Protein AF-A0A803NAM6-F1 (afdb_monomer_lite)

Sequence (105 aa):
MDSGLVDIPFKGTLFTWTNNREGDDAILERLDRAYRVAGWADLYPNAVILNFPWFISDNNPICLDTNLDDYLPEATIGTTEAIDLVHKREKVPWGAMGSTTRKTA

Secondary structure (DSSP, 8-state):
----EEEPPEEE-S-SEE-S--GGG--EE-----EEETTHHHH-TT-EEEEPP-SSSSB--EEEES---TTS-GGGTTSHHHHHHHHHHTT--GGGS--------

Radius of gyration: 16.51 Å; chains: 1; bounding box: 38×33×49 Å

Foldseek 3Di:
DDPQWAWAAEWADPFFAWPPDDDPPIDGHNPDTDTDHPPVCVVQVPWYKQWEDDDPDRGTDIDIDSDPDCQQPSVCGRYPVVVVSVCVVVVHDPPVPDDDDDDDD

Structure (mmCIF, N/CA/C/O backbone):
data_AF-A0A803NAM6-F1
#
_entry.id   AF-A0A803NAM6-F1
#
loop_
_atom_site.group_PDB
_atom_site.id
_atom_site.type_symbol
_atom_site.label_atom_id
_atom_site.label_alt_id
_atom_site.label_comp_id
_atom_site.label_asym_id
_atom_site.label_entity_id
_atom_site.label_seq_id
_atom_site.pdbx_PDB_ins_code
_atom_site.Cartn_x
_atom_site.Cartn_y
_atom_site.Cartn_z
_atom_site.occupancy
_atom_site.B_iso_or_equiv
_atom_site.auth_seq_id
_atom_site.auth_comp_id
_atom_site.auth_asym_id
_atom_site.auth_atom_id
_atom_site.pdbx_PDB_model_num
ATOM 1 N N . MET A 1 1 ? -13.884 0.048 -24.432 1.00 48.59 1 MET A N 1
ATOM 2 C CA . MET A 1 1 ? -12.502 0.306 -24.879 1.00 48.59 1 MET A CA 1
ATOM 3 C C . MET A 1 1 ? -11.596 -0.240 -23.802 1.00 48.59 1 MET A C 1
ATOM 5 O O . MET A 1 1 ? -11.837 0.071 -22.644 1.00 48.59 1 MET A O 1
ATOM 9 N N . ASP A 1 2 ? -10.656 -1.100 -24.171 1.00 78.81 2 ASP A N 1
ATOM 10 C CA . ASP A 1 2 ? -9.608 -1.552 -23.260 1.00 78.81 2 ASP A CA 1
ATOM 11 C C . ASP A 1 2 ? -8.567 -0.429 -23.159 1.00 78.81 2 ASP A C 1
ATOM 13 O O . ASP A 1 2 ? -8.132 0.096 -24.186 1.00 78.81 2 ASP A O 1
ATOM 17 N N . SER A 1 3 ? -8.254 0.019 -21.945 1.00 85.19 3 SER A N 1
ATOM 18 C CA . SER A 1 3 ? -7.341 1.146 -21.720 1.00 85.19 3 SER A CA 1
ATOM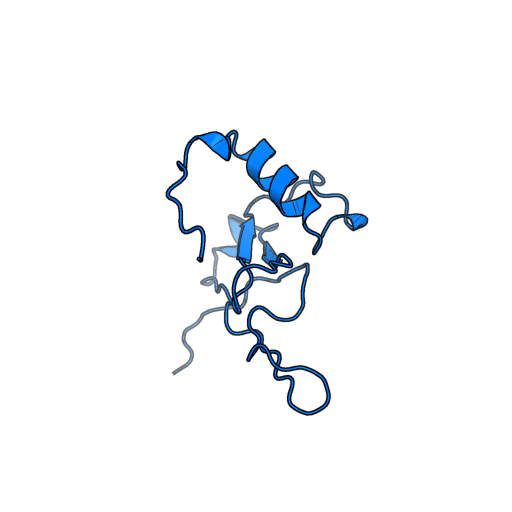 19 C C . SER A 1 3 ? -5.871 0.751 -21.890 1.00 85.19 3 SER A C 1
ATOM 21 O O . SER A 1 3 ? -5.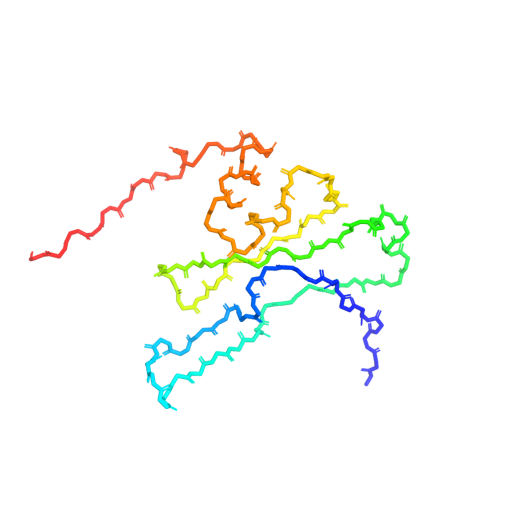008 1.627 -21.883 1.00 85.19 3 SER A O 1
ATOM 23 N N . GLY A 1 4 ? -5.572 -0.548 -22.040 1.00 90.75 4 GLY A N 1
ATOM 24 C CA . GLY A 1 4 ? -4.199 -1.057 -22.121 1.00 90.75 4 GLY A CA 1
ATOM 25 C C . GLY A 1 4 ? -3.419 -0.899 -20.811 1.00 90.75 4 GLY A C 1
ATOM 26 O O . GLY A 1 4 ? -2.189 -0.980 -20.808 1.00 90.75 4 GLY A O 1
ATOM 27 N N . LEU A 1 5 ? -4.129 -0.638 -19.709 1.00 93.75 5 LEU A N 1
ATOM 28 C CA . LEU A 1 5 ? -3.574 -0.461 -18.375 1.00 93.75 5 LEU A CA 1
ATOM 29 C C . LEU A 1 5 ? -3.592 -1.790 -17.618 1.00 93.75 5 LEU A C 1
ATOM 31 O O . LEU A 1 5 ? -4.608 -2.479 -17.567 1.00 93.75 5 LEU A O 1
ATOM 35 N N . VAL A 1 6 ? -2.467 -2.127 -16.997 1.00 93.94 6 VAL A N 1
ATOM 36 C CA . VAL A 1 6 ? -2.280 -3.351 -16.209 1.00 93.94 6 VAL A CA 1
ATOM 37 C C . VAL A 1 6 ? -2.106 -2.973 -14.741 1.00 93.94 6 VAL A C 1
ATOM 39 O O . VAL A 1 6 ? -1.348 -2.053 -14.441 1.00 93.94 6 VAL A O 1
ATOM 42 N N . ASP A 1 7 ? -2.795 -3.661 -13.826 1.00 94.31 7 ASP A N 1
ATOM 43 C CA . ASP A 1 7 ? -2.680 -3.420 -12.375 1.00 94.31 7 ASP A CA 1
ATOM 44 C C . ASP A 1 7 ? -1.233 -3.663 -11.915 1.00 94.31 7 ASP A C 1
ATOM 46 O O . ASP A 1 7 ? -0.580 -4.628 -12.337 1.00 94.31 7 ASP A O 1
ATOM 50 N N . ILE A 1 8 ? -0.718 -2.778 -11.063 1.00 95.38 8 ILE A N 1
ATOM 51 C CA . ILE A 1 8 ? 0.548 -3.011 -10.363 1.00 95.38 8 ILE A CA 1
ATOM 52 C C . ILE A 1 8 ? 0.230 -3.878 -9.136 1.00 95.38 8 ILE A C 1
ATOM 54 O O . ILE A 1 8 ? -0.707 -3.555 -8.400 1.00 95.38 8 ILE A O 1
ATOM 58 N N . PRO A 1 9 ? 0.968 -4.978 -8.889 1.00 93.81 9 PRO A N 1
ATOM 59 C CA . PRO A 1 9 ? 0.721 -5.813 -7.719 1.00 93.81 9 PRO A CA 1
ATOM 60 C C . PRO A 1 9 ? 0.881 -4.998 -6.434 1.00 93.81 9 PRO A C 1
ATOM 62 O O . PRO A 1 9 ? 1.739 -4.120 -6.352 1.00 93.81 9 PRO A O 1
ATOM 65 N N . PHE A 1 10 ? 0.075 -5.306 -5.419 1.00 93.38 10 PHE A N 1
ATOM 66 C CA . PHE A 1 10 ? 0.142 -4.640 -4.123 1.00 93.38 10 PHE A CA 1
ATOM 67 C C . PHE A 1 10 ? 0.481 -5.617 -2.993 1.00 93.38 10 PHE A C 1
ATOM 69 O O . PHE A 1 10 ? 0.283 -6.827 -3.119 1.00 93.38 10 PHE A O 1
ATOM 76 N N . LYS A 1 11 ? 0.973 -5.077 -1.879 1.00 90.69 11 LYS A N 1
ATOM 77 C CA . LYS A 1 11 ? 1.197 -5.771 -0.611 1.00 90.69 11 LYS A CA 1
ATOM 78 C C . LYS A 1 11 ? 0.692 -4.913 0.556 1.00 90.69 11 LYS A C 1
ATOM 80 O O . LYS A 1 11 ? 0.582 -3.697 0.428 1.00 90.69 11 LYS A O 1
ATOM 85 N N . GLY A 1 12 ? 0.429 -5.538 1.702 1.00 89.44 12 GLY A N 1
ATOM 86 C CA . GLY A 1 12 ? -0.063 -4.863 2.906 1.00 89.44 12 GLY A CA 1
ATOM 87 C C . GLY A 1 12 ? -1.571 -5.007 3.082 1.00 89.44 12 GLY A C 1
ATOM 88 O O . GLY A 1 12 ? -2.124 -6.074 2.809 1.00 89.44 12 GLY A O 1
ATOM 89 N N . THR A 1 13 ? -2.237 -3.961 3.572 1.00 89.56 13 THR A N 1
ATOM 90 C CA . THR A 1 13 ? -3.676 -4.023 3.867 1.00 89.56 13 THR A CA 1
ATOM 91 C C . THR A 1 13 ? -4.507 -4.236 2.597 1.00 89.56 13 THR A C 1
ATOM 93 O O . THR A 1 13 ? -4.224 -3.690 1.530 1.00 89.56 13 THR A O 1
ATOM 96 N N . LEU A 1 14 ? -5.558 -5.058 2.694 1.00 91.75 14 LEU A N 1
ATOM 97 C CA . LEU A 1 14 ? -6.412 -5.387 1.544 1.00 91.75 14 LEU A CA 1
ATOM 98 C C . LEU A 1 14 ? -7.332 -4.235 1.127 1.00 91.75 14 LEU A C 1
ATOM 100 O O . LEU A 1 14 ? -7.738 -4.170 -0.032 1.00 91.75 14 LEU A O 1
ATOM 104 N N . PHE A 1 15 ? -7.656 -3.347 2.064 1.00 92.31 15 PHE A N 1
ATOM 105 C CA . PHE A 1 15 ? -8.619 -2.269 1.889 1.00 92.31 15 PHE A CA 1
ATOM 106 C C . PHE A 1 15 ? -7.922 -0.925 2.035 1.00 92.31 15 PHE A C 1
ATOM 108 O O . PHE A 1 15 ? -7.091 -0.744 2.930 1.00 92.31 15 PHE A O 1
ATOM 115 N N . THR A 1 16 ? -8.274 0.009 1.158 1.00 93.38 16 THR A N 1
ATOM 116 C CA . THR A 1 16 ? -7.751 1.375 1.191 1.00 93.38 16 THR A CA 1
ATOM 117 C C . THR A 1 16 ? -8.776 2.383 1.685 1.00 93.38 16 THR A C 1
ATOM 119 O O . THR A 1 16 ? -8.412 3.513 1.968 1.00 93.38 16 THR A O 1
ATOM 122 N N . TRP A 1 17 ? -10.033 1.969 1.842 1.00 94.69 17 TRP A N 1
ATOM 123 C CA . TRP A 1 17 ? -11.109 2.820 2.318 1.00 94.69 17 TRP A CA 1
ATOM 124 C C . TRP A 1 17 ? -12.058 2.071 3.258 1.00 94.69 17 TRP A C 1
ATOM 126 O O . TRP A 1 17 ? -12.289 0.867 3.095 1.00 94.69 17 TRP A O 1
ATOM 136 N N . THR A 1 18 ? -12.631 2.793 4.220 1.00 92.56 18 THR A N 1
ATOM 137 C CA . THR A 1 18 ? -13.728 2.332 5.077 1.00 92.56 18 THR A CA 1
ATOM 138 C C . THR A 1 18 ? -14.828 3.382 5.179 1.00 92.56 18 THR A C 1
ATOM 140 O O . THR A 1 18 ? -14.553 4.575 5.233 1.00 92.56 18 THR A O 1
ATOM 143 N N . ASN A 1 19 ? -16.084 2.959 5.318 1.00 94.88 19 ASN A N 1
ATOM 144 C CA . ASN A 1 19 ? -17.176 3.876 5.670 1.00 94.88 19 ASN A CA 1
ATOM 145 C C . ASN A 1 19 ? -17.152 4.333 7.146 1.00 94.88 19 ASN A C 1
ATOM 147 O O . ASN A 1 19 ? -18.072 5.030 7.584 1.00 94.88 19 ASN A O 1
ATOM 151 N N . ASN A 1 20 ? -16.130 3.922 7.906 1.00 91.06 20 ASN A N 1
ATOM 152 C CA . ASN A 1 20 ? -15.915 4.224 9.320 1.00 91.06 20 ASN A CA 1
ATOM 153 C C . ASN A 1 20 ? -17.058 3.751 10.241 1.00 91.06 20 ASN A C 1
ATOM 155 O O . ASN A 1 20 ? -17.366 4.389 11.250 1.00 91.06 20 ASN A O 1
ATOM 159 N N . ARG A 1 21 ? -17.712 2.644 9.871 1.00 92.75 21 ARG A N 1
ATOM 160 C CA . ARG A 1 21 ? -18.693 1.935 10.703 1.00 92.75 21 ARG A CA 1
ATOM 161 C C . ARG A 1 21 ? -18.126 0.604 11.176 1.00 92.75 21 ARG A C 1
ATOM 163 O O . ARG A 1 21 ? -17.168 0.086 10.610 1.00 92.75 21 ARG A O 1
ATOM 170 N N . GLU A 1 22 ? -18.739 0.058 12.216 1.00 92.25 22 GLU A N 1
ATOM 171 C CA . GLU A 1 22 ? -18.334 -1.198 12.844 1.00 92.25 22 GLU A CA 1
ATOM 172 C C . GLU A 1 22 ? -19.388 -2.292 12.631 1.00 92.25 22 GLU A C 1
ATOM 174 O O . GLU A 1 22 ? -20.539 -2.013 12.290 1.00 92.25 22 GLU A O 1
ATOM 179 N N . GLY A 1 23 ? -18.995 -3.546 12.866 1.00 94.56 23 GLY A N 1
ATOM 180 C CA . GLY A 1 23 ? -19.893 -4.698 12.788 1.00 94.56 23 GLY A CA 1
ATOM 181 C C . GLY A 1 23 ? -20.454 -4.922 11.383 1.00 94.56 23 GLY A C 1
ATOM 182 O O . GLY A 1 23 ? -19.750 -4.749 10.391 1.00 94.56 23 GLY A O 1
ATOM 183 N N . ASP A 1 24 ? -21.729 -5.299 11.310 1.00 96.81 24 ASP A N 1
ATOM 184 C CA . ASP A 1 24 ? -22.409 -5.632 10.049 1.00 96.81 24 ASP A CA 1
ATOM 185 C C . ASP A 1 24 ? -22.608 -4.415 9.125 1.00 96.81 24 ASP A C 1
ATOM 187 O O . ASP A 1 24 ? -22.836 -4.577 7.928 1.00 96.81 24 ASP A O 1
ATOM 191 N N . ASP A 1 25 ? -22.487 -3.196 9.661 1.00 96.38 25 ASP A N 1
ATOM 192 C CA . ASP A 1 25 ? -22.571 -1.951 8.892 1.00 96.38 25 ASP A CA 1
ATOM 193 C C . ASP A 1 25 ? -21.218 -1.520 8.294 1.00 96.38 25 ASP A C 1
ATOM 195 O O . ASP A 1 25 ? -21.160 -0.531 7.549 1.00 96.38 25 ASP A O 1
ATOM 199 N N . ALA A 1 26 ? -20.125 -2.218 8.629 1.00 95.38 26 ALA A N 1
ATOM 200 C CA . ALA A 1 26 ? -18.784 -1.905 8.148 1.00 95.38 26 ALA A CA 1
ATOM 201 C C . ALA A 1 26 ? -18.641 -2.235 6.657 1.00 95.38 26 ALA A C 1
ATOM 203 O O . ALA A 1 26 ? -18.836 -3.372 6.224 1.00 95.38 26 ALA A O 1
ATOM 204 N N . ILE A 1 27 ? -18.238 -1.239 5.869 1.00 95.25 27 ILE A N 1
ATOM 205 C CA . ILE A 1 27 ? -17.896 -1.414 4.454 1.00 95.25 27 ILE A CA 1
ATOM 206 C C . ILE A 1 27 ? -16.413 -1.115 4.299 1.00 95.25 27 ILE A C 1
ATOM 208 O O . ILE A 1 27 ? -15.967 -0.030 4.666 1.00 95.25 27 ILE A O 1
ATOM 212 N N . LEU A 1 28 ? -15.673 -2.073 3.740 1.00 93.88 28 LEU A N 1
ATOM 213 C CA . LEU A 1 28 ? -14.247 -1.965 3.453 1.00 93.88 28 LEU A CA 1
ATOM 214 C C . LEU A 1 28 ? -14.018 -2.169 1.955 1.00 93.88 28 LEU A C 1
ATOM 216 O O . LEU A 1 28 ? -14.417 -3.193 1.396 1.00 93.88 28 LEU A O 1
ATOM 220 N N . GLU A 1 29 ? -13.356 -1.217 1.304 1.00 94.94 29 GLU A N 1
ATOM 221 C CA . GLU A 1 29 ? -13.127 -1.248 -0.143 1.00 94.94 29 GLU A CA 1
ATOM 222 C C . GLU A 1 29 ? -11.667 -0.948 -0.497 1.00 94.94 29 GLU A C 1
ATOM 224 O O . GLU A 1 29 ? -10.933 -0.297 0.245 1.00 94.94 29 GLU A O 1
ATOM 229 N N . ARG A 1 30 ? -11.226 -1.440 -1.659 1.00 94.50 30 ARG A N 1
ATOM 230 C CA . ARG A 1 30 ? -9.932 -1.090 -2.265 1.00 94.50 30 ARG A CA 1
ATOM 231 C C . ARG A 1 30 ? -10.170 -0.143 -3.433 1.00 94.50 30 ARG A C 1
ATOM 233 O O . ARG A 1 30 ? -10.295 -0.603 -4.579 1.00 94.50 30 ARG A O 1
ATOM 240 N N . LEU A 1 31 ? -10.263 1.142 -3.108 1.00 94.75 31 LEU A N 1
ATOM 241 C CA . LEU A 1 31 ? -10.555 2.222 -4.051 1.00 94.75 31 LEU A CA 1
ATO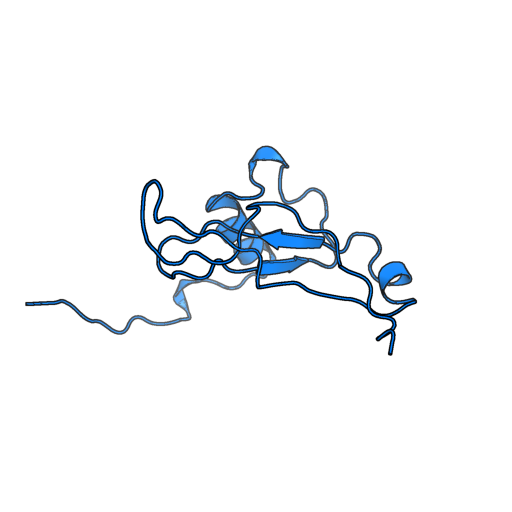M 242 C C . LEU A 1 31 ? -9.289 2.768 -4.714 1.00 94.75 31 LEU A C 1
ATOM 244 O O . LEU A 1 31 ? -9.310 3.101 -5.898 1.00 94.75 31 LEU A O 1
ATOM 248 N N . ASP A 1 32 ? -8.171 2.759 -3.997 1.00 94.31 32 ASP A N 1
ATOM 249 C CA . ASP A 1 32 ? -6.899 3.290 -4.471 1.00 94.31 32 ASP A CA 1
ATOM 250 C C . ASP A 1 32 ? -6.081 2.172 -5.114 1.00 94.31 32 ASP A C 1
ATOM 252 O O . ASP A 1 32 ? -5.795 1.131 -4.511 1.00 94.31 32 ASP A O 1
ATOM 256 N N . ARG A 1 33 ? -5.743 2.365 -6.390 1.00 94.56 33 ARG A N 1
ATOM 257 C CA . ARG A 1 33 ? -4.982 1.414 -7.206 1.00 94.56 33 ARG A CA 1
ATOM 258 C C . ARG A 1 33 ? -4.070 2.173 -8.150 1.00 94.56 33 ARG A C 1
ATOM 260 O O . ARG A 1 33 ? -4.410 3.266 -8.599 1.00 94.56 33 ARG A O 1
ATOM 267 N N . ALA A 1 34 ? -2.947 1.562 -8.497 1.00 95.06 34 ALA A N 1
ATOM 268 C CA . ALA A 1 34 ? -2.046 2.088 -9.506 1.00 95.06 34 ALA A CA 1
ATOM 269 C C . ALA A 1 34 ? -1.955 1.117 -10.676 1.00 95.06 34 ALA A C 1
ATOM 271 O O . ALA A 1 34 ? -1.884 -0.098 -10.496 1.00 95.06 34 ALA A O 1
ATOM 272 N N . TYR A 1 35 ? -1.906 1.680 -11.876 1.00 95.50 35 TYR A N 1
ATOM 273 C CA . TYR A 1 35 ? -1.806 0.921 -13.108 1.00 95.50 35 TYR A CA 1
ATOM 274 C C . TYR A 1 35 ? -0.582 1.359 -13.896 1.00 95.50 35 TYR A C 1
ATOM 276 O O . TYR A 1 35 ? -0.119 2.496 -13.788 1.00 95.50 35 TYR A O 1
ATOM 284 N N . ARG A 1 36 ? -0.087 0.452 -14.728 1.00 94.50 36 ARG A N 1
ATOM 285 C CA . ARG A 1 36 ? 1.044 0.674 -15.622 1.00 94.50 36 ARG A CA 1
ATOM 286 C C . ARG A 1 36 ? 0.669 0.372 -17.065 1.00 94.50 36 ARG A C 1
ATOM 288 O O . ARG A 1 36 ? -0.190 -0.462 -17.335 1.00 94.50 36 ARG A O 1
ATOM 295 N N . VAL A 1 37 ? 1.352 1.036 -17.987 1.00 95.19 37 VAL A N 1
ATOM 296 C CA . VAL 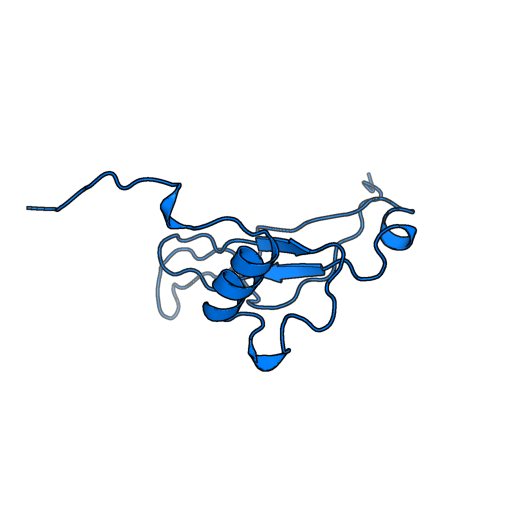A 1 37 ? 1.290 0.726 -19.420 1.00 95.19 37 VAL A CA 1
ATOM 297 C C . VAL A 1 37 ? 2.223 -0.439 -19.762 1.00 95.19 37 VAL A C 1
ATOM 299 O O . VAL A 1 37 ? 3.149 -0.757 -19.006 1.00 95.19 37 VAL A O 1
ATOM 302 N N . ALA A 1 38 ? 2.006 -1.060 -20.921 1.00 90.31 38 ALA A N 1
ATOM 303 C CA . ALA A 1 38 ? 2.922 -2.061 -21.464 1.00 90.31 38 ALA A CA 1
ATOM 304 C C . ALA A 1 38 ? 4.360 -1.508 -21.573 1.00 90.31 38 ALA A C 1
ATOM 306 O O . ALA A 1 38 ? 4.562 -0.336 -21.886 1.00 90.31 38 ALA A O 1
ATOM 307 N N . GLY A 1 39 ? 5.360 -2.345 -21.283 1.00 91.94 39 GLY A N 1
ATOM 308 C CA . GLY A 1 39 ? 6.783 -1.975 -21.289 1.00 91.94 39 GLY A CA 1
ATOM 309 C C . GLY A 1 39 ? 7.280 -1.261 -20.026 1.00 91.94 39 GLY A C 1
ATOM 310 O O . GLY A 1 39 ? 8.469 -1.292 -19.729 1.00 91.94 39 GLY A O 1
ATOM 311 N N . TRP A 1 40 ? 6.393 -0.678 -19.208 1.00 95.38 40 TRP A N 1
ATOM 312 C CA . TRP A 1 40 ? 6.807 -0.058 -17.940 1.00 95.38 40 TRP A CA 1
ATOM 313 C C . TRP A 1 40 ? 7.361 -1.095 -16.948 1.00 95.38 40 TRP A C 1
ATOM 315 O O . TRP A 1 40 ? 8.293 -0.814 -16.200 1.00 95.38 40 TRP A O 1
ATOM 325 N N . ALA A 1 41 ? 6.822 -2.319 -16.980 1.00 91.06 41 ALA A N 1
ATOM 326 C CA . ALA A 1 41 ? 7.297 -3.440 -16.168 1.00 91.06 41 ALA A CA 1
ATOM 327 C C . ALA A 1 41 ? 8.753 -3.830 -16.467 1.00 91.06 41 ALA A C 1
ATOM 329 O O . ALA A 1 41 ? 9.434 -4.317 -15.572 1.00 91.06 41 ALA A O 1
ATOM 330 N N . ASP A 1 42 ? 9.230 -3.585 -17.689 1.00 93.62 42 ASP A N 1
ATOM 331 C CA . ASP A 1 42 ? 10.604 -3.902 -18.084 1.00 93.62 42 ASP A CA 1
ATOM 332 C C . ASP A 1 42 ? 11.604 -2.917 -17.457 1.00 93.62 42 ASP A C 1
ATOM 334 O O . ASP A 1 42 ? 12.757 -3.267 -17.214 1.00 93.62 42 ASP A O 1
ATOM 338 N N . LEU A 1 43 ? 11.154 -1.691 -17.159 1.00 94.19 43 LEU A N 1
ATOM 339 C CA . LEU A 1 43 ? 11.944 -0.668 -16.470 1.00 94.19 43 LEU A CA 1
ATOM 340 C C . LEU A 1 43 ? 11.920 -0.847 -14.946 1.00 94.19 43 LEU A C 1
ATOM 342 O O . LEU A 1 43 ? 12.912 -0.557 -14.282 1.00 94.19 43 LEU A O 1
ATOM 346 N N . TYR A 1 44 ? 10.799 -1.326 -14.400 1.00 93.25 44 TYR A N 1
ATOM 347 C CA . TYR A 1 44 ? 10.586 -1.484 -12.958 1.00 93.25 44 TYR A CA 1
ATOM 348 C C . TYR A 1 44 ? 10.017 -2.874 -12.634 1.00 93.25 44 TYR A C 1
ATOM 350 O O . TYR A 1 44 ? 8.843 -3.008 -12.265 1.00 93.25 44 TYR A O 1
ATOM 358 N N . PRO A 1 45 ? 10.833 -3.933 -12.778 1.00 91.06 45 PRO A N 1
ATOM 359 C CA . PRO A 1 45 ? 10.367 -5.312 -12.629 1.00 91.06 45 PRO A CA 1
ATOM 360 C C . PRO A 1 45 ? 9.910 -5.640 -11.202 1.00 91.06 45 PRO A C 1
ATOM 362 O O . PRO A 1 45 ? 9.022 -6.470 -11.023 1.00 91.06 45 PRO A O 1
ATOM 365 N N . ASN A 1 46 ? 10.458 -4.942 -10.203 1.00 89.75 46 ASN A N 1
ATOM 366 C CA . ASN A 1 46 ? 10.166 -5.142 -8.780 1.00 89.75 46 ASN A CA 1
ATOM 367 C C . ASN A 1 46 ? 9.134 -4.148 -8.230 1.00 89.75 46 ASN A C 1
ATOM 369 O O . ASN A 1 46 ? 8.979 -4.026 -7.015 1.00 89.75 46 ASN A O 1
ATOM 373 N N . ALA A 1 47 ? 8.455 -3.405 -9.106 1.00 92.06 47 ALA A N 1
ATOM 374 C CA . ALA A 1 47 ? 7.503 -2.402 -8.673 1.00 92.06 47 ALA A CA 1
ATOM 375 C C . ALA A 1 47 ? 6.300 -3.010 -7.949 1.00 92.06 47 ALA A C 1
ATOM 377 O O . ALA A 1 47 ? 5.692 -3.977 -8.420 1.00 92.06 47 ALA A O 1
ATOM 378 N N . VAL A 1 48 ? 5.919 -2.379 -6.845 1.00 92.69 48 VAL A N 1
ATOM 379 C CA . VAL A 1 48 ? 4.824 -2.817 -5.987 1.00 92.69 48 VAL A CA 1
ATOM 380 C C . VAL A 1 48 ? 4.111 -1.617 -5.380 1.00 92.69 48 VAL A C 1
ATOM 382 O O . VAL A 1 48 ? 4.711 -0.570 -5.132 1.00 92.69 48 VAL A O 1
ATOM 385 N N . ILE A 1 49 ? 2.824 -1.784 -5.108 1.00 93.69 49 ILE A N 1
ATOM 386 C CA . ILE A 1 49 ? 2.060 -0.864 -4.273 1.00 93.69 49 ILE A CA 1
ATOM 387 C C . ILE A 1 49 ? 2.073 -1.352 -2.825 1.00 93.69 49 ILE A C 1
ATOM 389 O O . ILE A 1 49 ? 1.705 -2.488 -2.542 1.00 93.69 49 ILE A O 1
ATOM 393 N N . LEU A 1 50 ? 2.494 -0.505 -1.894 1.00 90.81 50 LEU A N 1
ATOM 394 C CA . LEU A 1 50 ? 2.434 -0.766 -0.460 1.00 90.81 50 LEU A CA 1
ATOM 395 C C . LEU A 1 50 ? 1.196 -0.082 0.120 1.00 90.81 50 LEU A C 1
ATOM 397 O O . LEU A 1 50 ? 1.116 1.145 0.103 1.00 90.81 50 LEU A O 1
ATOM 401 N N . ASN A 1 51 ? 0.256 -0.870 0.638 1.00 91.69 51 ASN A N 1
ATOM 402 C CA . ASN A 1 51 ? -0.929 -0.388 1.343 1.00 91.69 51 ASN A CA 1
ATOM 403 C C . ASN A 1 51 ? -0.663 -0.404 2.851 1.00 91.69 51 ASN A C 1
ATOM 405 O O . ASN A 1 51 ? -0.409 -1.471 3.427 1.00 91.69 51 ASN A O 1
ATOM 409 N N . PHE A 1 52 ? -0.743 0.756 3.499 1.00 88.00 52 PHE A N 1
ATOM 410 C CA . PHE A 1 52 ? -0.478 0.863 4.934 1.00 88.00 52 PHE A CA 1
ATOM 411 C C . PHE A 1 52 ? -1.769 0.995 5.747 1.00 88.00 52 PHE A C 1
ATOM 413 O O . PHE A 1 52 ? -2.724 1.612 5.283 1.00 88.00 52 PHE A O 1
ATOM 420 N N . PRO A 1 53 ? -1.818 0.468 6.980 1.00 80.88 53 PRO A N 1
ATOM 421 C CA . PRO A 1 53 ? -2.914 0.746 7.897 1.00 80.88 53 PRO A CA 1
ATOM 422 C C . PRO A 1 53 ? -2.767 2.177 8.423 1.00 80.88 53 PRO A C 1
ATOM 424 O O . PRO A 1 53 ? -1.753 2.508 9.042 1.00 80.88 53 PRO A O 1
ATOM 427 N N . TRP A 1 54 ? -3.758 3.038 8.199 1.00 72.88 54 TRP A N 1
ATOM 428 C CA . TRP A 1 54 ? -3.768 4.371 8.796 1.00 72.88 54 TRP A CA 1
ATOM 429 C C . TRP A 1 54 ? -5.096 4.650 9.485 1.00 72.88 54 TRP A C 1
ATOM 431 O O . TRP A 1 54 ? -6.163 4.420 8.937 1.00 72.88 54 TRP A O 1
ATOM 441 N N . PHE A 1 55 ? -5.020 5.153 10.715 1.00 66.81 55 PHE A N 1
ATOM 442 C CA . PHE A 1 55 ? -6.172 5.233 11.621 1.00 66.81 55 PHE A CA 1
ATOM 443 C C . PHE A 1 55 ? -6.746 6.650 11.769 1.00 66.81 55 PHE A C 1
ATOM 445 O O . PHE A 1 55 ? -7.668 6.858 12.550 1.00 66.81 55 PHE A O 1
ATOM 452 N N . ILE A 1 56 ? -6.182 7.644 11.071 1.00 75.31 56 ILE A N 1
ATOM 453 C CA . ILE A 1 56 ? -6.586 9.058 11.214 1.00 75.31 56 ILE A CA 1
ATOM 454 C C . ILE A 1 56 ? -7.558 9.492 10.100 1.00 75.31 56 ILE A C 1
ATOM 456 O O . ILE A 1 56 ? -8.259 10.488 10.252 1.00 75.31 56 ILE A O 1
ATOM 460 N N . SER A 1 57 ? -7.626 8.749 8.992 1.00 82.38 57 SER A N 1
ATOM 461 C CA . SER A 1 57 ? -8.571 8.970 7.891 1.00 82.38 57 SER A CA 1
ATOM 462 C C . SER A 1 57 ? -9.284 7.662 7.578 1.00 82.38 57 SER A C 1
ATOM 464 O O . SER A 1 57 ? -8.757 6.580 7.809 1.00 82.38 57 SER A O 1
ATOM 466 N N . ASP A 1 58 ? -10.483 7.791 7.029 1.00 84.06 58 ASP A N 1
ATOM 467 C CA . ASP A 1 58 ? -11.216 6.736 6.339 1.00 84.06 58 ASP A CA 1
ATOM 468 C C . ASP A 1 58 ? -10.485 6.188 5.099 1.00 84.06 58 ASP A C 1
ATOM 470 O O . ASP A 1 58 ? -10.856 5.127 4.606 1.00 84.06 58 ASP A O 1
ATOM 474 N N . ASN A 1 59 ? -9.445 6.883 4.622 1.00 87.25 59 ASN A N 1
ATOM 475 C CA . ASN A 1 59 ? -8.548 6.454 3.558 1.00 87.25 59 ASN A CA 1
ATOM 476 C C . ASN A 1 59 ? -7.183 6.029 4.122 1.00 87.25 59 ASN A C 1
ATOM 478 O O . ASN A 1 59 ? -6.550 6.744 4.906 1.00 87.25 59 ASN A O 1
ATOM 482 N N . ASN A 1 60 ? -6.699 4.889 3.646 1.00 88.12 60 ASN A N 1
ATOM 483 C CA . ASN A 1 60 ? -5.363 4.382 3.908 1.00 88.12 60 ASN A CA 1
ATOM 484 C C . ASN A 1 60 ? -4.397 4.861 2.816 1.00 88.12 60 ASN A C 1
ATOM 486 O O . ASN A 1 60 ? -4.718 4.785 1.628 1.00 88.12 60 ASN A O 1
ATOM 490 N N . PRO A 1 61 ? -3.181 5.293 3.179 1.00 89.19 61 PRO A N 1
ATOM 491 C CA . PRO A 1 61 ? -2.182 5.681 2.206 1.00 89.19 61 PRO A CA 1
ATOM 492 C C . PRO A 1 61 ? -1.668 4.460 1.436 1.00 89.19 61 PRO A C 1
ATOM 494 O O . PRO A 1 61 ? -1.439 3.384 2.001 1.00 89.19 61 PRO A O 1
ATOM 497 N N . ILE A 1 62 ? -1.426 4.673 0.143 1.00 91.12 62 ILE A N 1
ATOM 498 C CA . ILE A 1 62 ? -0.722 3.738 -0.731 1.00 91.12 62 ILE A CA 1
ATOM 499 C C . ILE A 1 62 ? 0.577 4.370 -1.236 1.00 91.12 62 ILE A C 1
ATOM 501 O O . ILE A 1 62 ? 0.639 5.577 -1.471 1.00 91.12 62 ILE A O 1
ATOM 505 N N . CYS A 1 63 ? 1.623 3.568 -1.417 1.00 90.44 63 CYS A N 1
ATOM 506 C CA . CYS A 1 63 ? 2.911 4.024 -1.941 1.00 90.44 63 CYS A CA 1
ATOM 507 C C . CYS A 1 63 ? 3.357 3.142 -3.105 1.00 90.44 63 CYS A C 1
ATOM 509 O O . CYS A 1 63 ? 3.338 1.921 -2.990 1.00 90.44 63 CYS A O 1
ATOM 511 N N . LEU A 1 64 ? 3.772 3.756 -4.213 1.00 92.19 64 LEU A N 1
ATOM 512 C CA . LEU A 1 64 ? 4.462 3.054 -5.289 1.00 92.19 64 LEU A CA 1
ATOM 513 C C . LEU A 1 64 ? 5.951 2.978 -4.969 1.00 92.19 64 LEU A C 1
ATOM 515 O O . LEU A 1 64 ? 6.650 3.988 -5.039 1.00 92.19 64 LEU A O 1
ATOM 519 N N . ASP A 1 65 ? 6.430 1.771 -4.693 1.00 89.56 65 ASP A N 1
ATOM 520 C CA . ASP A 1 65 ? 7.856 1.479 -4.621 1.00 89.56 65 ASP A CA 1
ATOM 521 C C . ASP A 1 65 ? 8.275 0.809 -5.929 1.00 89.56 65 ASP A C 1
ATOM 523 O O . ASP A 1 65 ? 7.771 -0.253 -6.287 1.00 89.56 65 ASP A O 1
ATOM 527 N N . THR A 1 66 ? 9.166 1.454 -6.680 1.00 91.25 66 THR A N 1
ATOM 528 C CA . THR A 1 66 ? 9.663 0.938 -7.968 1.00 91.25 66 THR A CA 1
ATOM 529 C C . THR A 1 66 ? 10.886 0.041 -7.820 1.00 91.25 66 THR A C 1
ATOM 531 O O . THR A 1 66 ? 11.304 -0.599 -8.786 1.00 91.25 66 THR A O 1
ATOM 534 N N . ASN A 1 67 ? 11.448 -0.013 -6.615 1.00 84.75 67 ASN A N 1
ATOM 535 C CA . ASN A 1 67 ? 12.633 -0.772 -6.293 1.00 84.75 67 ASN A CA 1
ATOM 536 C C . ASN A 1 67 ? 12.498 -1.304 -4.864 1.00 84.75 67 ASN A C 1
ATOM 538 O O . ASN A 1 67 ? 13.229 -0.866 -3.968 1.00 84.75 67 ASN A O 1
ATOM 542 N N . LEU A 1 68 ? 11.521 -2.193 -4.646 1.00 73.19 68 LEU A N 1
ATOM 543 C CA . LEU A 1 68 ? 11.399 -2.925 -3.390 1.00 73.19 68 LEU A CA 1
ATOM 544 C C . LEU A 1 68 ? 12.580 -3.900 -3.295 1.00 73.19 68 LEU A C 1
ATOM 546 O O . LEU A 1 68 ? 12.463 -5.080 -3.616 1.00 73.19 68 LEU A O 1
ATOM 550 N N . ASP A 1 69 ? 13.729 -3.377 -2.886 1.00 67.12 69 ASP A N 1
ATOM 551 C CA . ASP A 1 69 ? 14.816 -4.181 -2.346 1.00 67.12 69 ASP A CA 1
ATOM 552 C C . ASP A 1 69 ? 14.331 -4.799 -1.016 1.00 67.12 69 ASP A C 1
ATOM 554 O O . ASP A 1 69 ? 13.356 -4.312 -0.435 1.00 67.12 69 ASP A O 1
ATOM 558 N N . ASP A 1 70 ? 15.004 -5.833 -0.492 1.00 61.94 70 ASP A N 1
ATOM 559 C CA . ASP A 1 70 ? 14.679 -6.557 0.765 1.00 61.94 70 ASP A CA 1
ATOM 560 C C . ASP A 1 70 ? 14.692 -5.682 2.056 1.00 61.94 70 ASP A C 1
ATOM 562 O O . ASP A 1 70 ? 14.856 -6.162 3.176 1.00 61.94 70 ASP A O 1
ATOM 566 N N . TYR A 1 71 ? 14.543 -4.365 1.915 1.00 64.06 71 TYR A N 1
ATOM 567 C CA . TYR A 1 71 ? 14.557 -3.331 2.939 1.00 64.06 71 TYR A CA 1
ATOM 568 C C . TYR A 1 71 ? 13.320 -3.337 3.846 1.00 64.06 71 TYR A C 1
ATOM 570 O O . TYR A 1 71 ? 13.401 -2.890 4.990 1.00 64.06 71 TYR A O 1
ATOM 578 N N . LEU A 1 72 ? 12.182 -3.841 3.358 1.00 68.50 72 LEU A N 1
ATOM 579 C CA . LEU A 1 72 ? 11.007 -4.104 4.186 1.00 68.50 72 LEU A CA 1
ATOM 580 C C . LEU A 1 72 ? 10.927 -5.608 4.449 1.00 68.50 72 LEU A C 1
ATOM 582 O O . LEU A 1 72 ? 10.526 -6.353 3.551 1.00 68.50 72 LEU A O 1
ATOM 586 N N . PRO A 1 73 ? 11.271 -6.074 5.665 1.00 74.38 73 PRO A N 1
ATOM 587 C CA . PRO A 1 73 ? 10.999 -7.447 6.052 1.00 74.38 73 PRO A CA 1
ATOM 588 C C . PRO A 1 73 ? 9.522 -7.739 5.814 1.00 74.38 73 PRO A C 1
ATOM 590 O O . PRO A 1 73 ? 8.673 -6.928 6.185 1.00 74.38 73 PRO A O 1
ATOM 593 N N . GLU A 1 74 ? 9.199 -8.893 5.240 1.00 73.50 74 GLU A N 1
ATOM 594 C CA . GLU A 1 74 ? 7.814 -9.260 4.920 1.00 73.50 74 GLU A CA 1
ATOM 595 C C . GLU A 1 74 ? 6.882 -9.134 6.139 1.00 73.50 74 GLU A C 1
ATOM 597 O O . GLU A 1 74 ? 5.747 -8.689 6.012 1.00 73.50 74 GLU A O 1
ATOM 602 N N . ALA A 1 75 ? 7.412 -9.385 7.341 1.00 75.44 75 ALA A N 1
ATOM 603 C CA . ALA A 1 75 ? 6.714 -9.223 8.616 1.00 75.44 75 ALA A CA 1
ATOM 604 C C . ALA A 1 75 ? 6.299 -7.774 8.960 1.00 75.44 75 ALA A C 1
ATOM 606 O O . ALA A 1 75 ? 5.470 -7.580 9.843 1.00 75.44 75 ALA A O 1
ATOM 607 N N . THR A 1 76 ? 6.877 -6.763 8.307 1.00 75.50 76 THR A N 1
ATOM 608 C CA . THR A 1 76 ? 6.551 -5.336 8.515 1.00 75.50 76 THR A CA 1
ATOM 609 C C . THR A 1 76 ? 5.544 -4.809 7.495 1.00 75.50 76 THR A C 1
ATOM 611 O O . THR A 1 76 ? 4.957 -3.746 7.675 1.00 75.50 76 THR A O 1
ATOM 614 N N . ILE A 1 77 ? 5.312 -5.542 6.408 1.00 76.44 77 ILE A N 1
ATOM 615 C CA . ILE A 1 77 ? 4.415 -5.114 5.339 1.00 76.44 77 ILE A CA 1
ATOM 616 C C . ILE A 1 77 ? 2.976 -5.051 5.862 1.00 76.44 77 ILE A C 1
ATOM 618 O O . ILE A 1 77 ? 2.455 -6.018 6.410 1.00 76.44 77 ILE A O 1
ATOM 622 N N . GLY A 1 78 ? 2.313 -3.912 5.651 1.00 72.44 78 GLY A N 1
ATOM 623 C CA . GLY A 1 78 ? 0.957 -3.689 6.151 1.00 72.44 78 GLY A CA 1
ATOM 624 C C . GLY A 1 78 ? 0.894 -3.334 7.636 1.00 72.44 78 GLY A C 1
ATOM 625 O O . GLY A 1 78 ? -0.188 -3.420 8.212 1.00 72.44 78 GLY A O 1
ATOM 626 N N . THR A 1 79 ? 2.007 -2.917 8.248 1.00 78.25 79 THR A N 1
ATOM 627 C CA . THR A 1 79 ? 2.033 -2.331 9.594 1.00 78.25 79 THR A CA 1
ATOM 628 C C . THR A 1 79 ? 2.370 -0.839 9.551 1.00 78.25 79 THR A C 1
ATOM 630 O O . THR A 1 79 ? 2.809 -0.304 8.528 1.00 78.25 79 THR A O 1
ATOM 633 N N . THR A 1 80 ? 2.164 -0.142 10.669 1.00 73.88 80 THR A N 1
ATOM 634 C CA . THR A 1 80 ? 2.554 1.269 10.809 1.00 73.88 80 THR A CA 1
ATOM 635 C C . THR A 1 80 ? 4.073 1.453 10.783 1.00 73.88 80 THR A C 1
ATOM 637 O O . THR A 1 80 ? 4.551 2.468 10.285 1.00 73.88 80 THR A O 1
ATOM 640 N N . GLU A 1 81 ? 4.854 0.469 11.238 1.00 80.00 81 GLU A N 1
ATOM 641 C CA . GLU A 1 81 ? 6.323 0.520 11.211 1.00 80.00 81 GLU A CA 1
ATOM 642 C C . GLU A 1 81 ? 6.884 0.584 9.783 1.00 80.00 81 GLU A C 1
ATOM 644 O O . GLU A 1 81 ? 7.923 1.212 9.560 1.00 80.00 81 GLU A O 1
ATOM 649 N N . ALA A 1 82 ? 6.208 -0.018 8.798 1.00 77.62 82 ALA A N 1
ATOM 650 C CA . ALA A 1 82 ? 6.647 0.073 7.406 1.00 77.62 82 ALA A CA 1
ATOM 651 C C . ALA A 1 82 ? 6.587 1.506 6.860 1.00 77.62 82 ALA A C 1
ATOM 653 O O . ALA A 1 82 ? 7.425 1.866 6.034 1.00 77.62 82 ALA A O 1
ATOM 654 N N . ILE A 1 83 ? 5.674 2.347 7.359 1.00 76.81 83 ILE A N 1
ATOM 655 C CA . ILE A 1 83 ? 5.609 3.769 6.991 1.00 76.81 83 ILE A CA 1
ATOM 656 C C . ILE A 1 83 ? 6.902 4.474 7.414 1.00 76.81 83 ILE A C 1
ATOM 658 O O . ILE A 1 83 ? 7.518 5.188 6.623 1.00 76.81 83 ILE A O 1
ATOM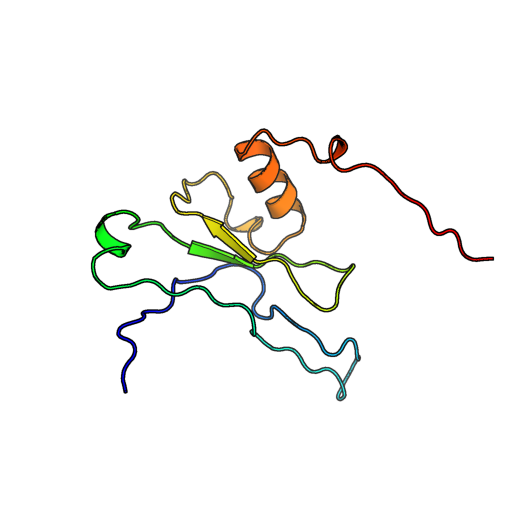 662 N N . ASP A 1 84 ? 7.353 4.238 8.646 1.00 78.38 84 ASP A N 1
ATOM 663 C CA . ASP A 1 84 ? 8.586 4.833 9.164 1.00 78.38 84 ASP A CA 1
ATOM 664 C C . ASP A 1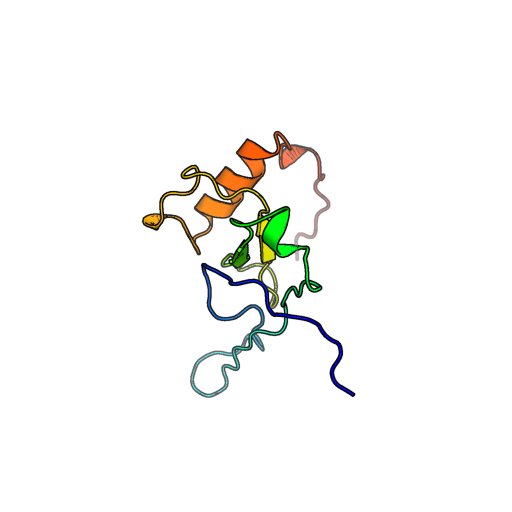 84 ? 9.819 4.366 8.387 1.00 78.38 84 ASP A C 1
ATOM 666 O O . ASP A 1 84 ? 10.742 5.150 8.158 1.00 78.38 84 ASP A O 1
ATOM 670 N N . LEU A 1 85 ? 9.858 3.095 7.981 1.00 77.62 85 LEU A N 1
ATOM 671 C CA . LEU A 1 85 ? 10.963 2.542 7.197 1.00 77.62 85 LEU A CA 1
ATOM 672 C C . LEU A 1 85 ? 11.019 3.135 5.786 1.00 77.62 85 LEU A C 1
ATOM 674 O O . LEU A 1 85 ? 12.101 3.535 5.346 1.00 77.62 85 LEU A O 1
ATOM 678 N N . VAL A 1 86 ? 9.872 3.260 5.112 1.00 76.56 86 VAL A N 1
ATOM 679 C CA . VAL A 1 86 ? 9.785 3.914 3.796 1.00 76.56 86 VAL A CA 1
ATOM 680 C C . VAL A 1 86 ? 10.216 5.378 3.896 1.00 76.56 86 VAL A C 1
ATOM 682 O O . VAL A 1 86 ? 11.062 5.824 3.123 1.00 76.56 86 VAL A O 1
ATOM 685 N N . HIS A 1 87 ? 9.752 6.119 4.904 1.00 74.12 87 HIS A N 1
ATOM 686 C CA . HIS A 1 87 ? 10.187 7.506 5.104 1.00 74.12 87 HIS A CA 1
ATOM 687 C C . HIS A 1 87 ? 11.686 7.638 5.412 1.00 74.12 87 HIS A C 1
ATOM 689 O O . HIS A 1 87 ? 12.346 8.553 4.910 1.00 74.12 87 HIS A O 1
ATOM 695 N N . LYS A 1 88 ? 12.251 6.726 6.216 1.00 74.12 88 LYS A N 1
ATOM 696 C CA . LYS A 1 88 ? 13.695 6.703 6.506 1.00 74.12 88 LYS A CA 1
ATOM 697 C C . LYS A 1 88 ? 14.525 6.474 5.241 1.00 74.12 88 LYS A C 1
ATOM 699 O O . LYS A 1 88 ? 15.574 7.109 5.111 1.00 74.12 88 LYS A O 1
ATOM 704 N N . ARG A 1 89 ? 14.059 5.628 4.311 1.00 73.19 89 ARG A N 1
ATOM 705 C CA . ARG A 1 89 ? 14.700 5.415 2.999 1.00 73.19 89 ARG A CA 1
ATOM 706 C C . ARG A 1 89 ? 14.761 6.711 2.190 1.00 73.19 89 ARG A C 1
ATOM 708 O O . ARG A 1 89 ? 15.828 7.069 1.697 1.00 73.19 89 ARG A O 1
ATOM 715 N N . GLU A 1 90 ? 13.649 7.436 2.127 1.00 66.56 90 GLU A N 1
ATOM 716 C CA . GLU A 1 90 ? 13.529 8.691 1.371 1.00 66.56 90 GLU A CA 1
ATOM 717 C C . GLU A 1 90 ? 14.266 9.878 2.028 1.00 66.56 90 GLU A C 1
ATOM 719 O O . GLU A 1 90 ? 14.339 10.964 1.457 1.00 66.56 90 GLU A O 1
ATOM 724 N N . LYS A 1 91 ? 14.862 9.690 3.219 1.00 63.50 91 LYS A N 1
ATOM 725 C CA . LYS A 1 91 ? 15.557 10.733 4.003 1.00 63.50 91 LYS A CA 1
ATOM 726 C C . LYS A 1 91 ? 14.692 11.969 4.294 1.00 63.50 91 LYS A C 1
ATOM 728 O O . LYS A 1 91 ? 15.240 13.048 4.524 1.00 63.50 91 LYS A O 1
ATOM 733 N N . VAL A 1 92 ? 13.365 11.836 4.319 1.00 54.69 92 VAL A N 1
ATOM 734 C CA . VAL A 1 92 ? 12.451 12.950 4.614 1.00 54.69 92 VAL A CA 1
ATOM 735 C C . VAL A 1 92 ? 12.020 12.881 6.084 1.00 54.69 92 VAL A C 1
ATOM 737 O O . VAL A 1 92 ? 11.306 11.954 6.464 1.00 54.69 92 VAL A O 1
ATOM 740 N N . PRO A 1 93 ? 12.419 13.833 6.951 1.00 53.06 93 PRO A N 1
ATOM 741 C CA . PRO A 1 93 ? 11.967 13.846 8.335 1.00 53.06 93 PRO A CA 1
ATOM 742 C C . PRO A 1 93 ? 10.516 14.333 8.428 1.00 53.06 93 PRO A C 1
ATOM 744 O O . PRO A 1 93 ? 10.190 15.436 7.989 1.00 53.06 93 PRO A O 1
ATOM 747 N N . TRP A 1 94 ? 9.673 13.554 9.107 1.00 49.94 94 TRP A N 1
ATOM 748 C CA . TRP A 1 94 ? 8.277 13.887 9.433 1.00 49.94 94 TRP A CA 1
ATOM 749 C C . TRP A 1 94 ? 8.112 15.251 10.145 1.00 49.94 94 TRP A C 1
ATOM 751 O O . TRP A 1 94 ? 7.080 15.901 10.030 1.00 49.94 94 TRP A O 1
ATOM 761 N N . GLY A 1 95 ? 9.158 15.745 10.821 1.00 50.16 95 GLY A N 1
ATOM 762 C CA . GLY A 1 95 ? 9.158 17.028 11.537 1.00 50.16 95 GLY A CA 1
ATOM 763 C C . GLY A 1 95 ? 9.185 18.297 10.670 1.00 50.16 95 GLY A C 1
ATOM 764 O O . GLY A 1 95 ? 9.160 19.391 11.228 1.00 50.16 95 GLY A O 1
ATOM 765 N N . ALA A 1 96 ? 9.249 18.184 9.338 1.00 48.84 96 ALA A N 1
ATOM 766 C CA . ALA A 1 96 ? 9.219 19.337 8.430 1.00 48.84 96 ALA A CA 1
ATOM 767 C C . ALA A 1 96 ? 7.800 19.742 7.974 1.00 48.84 96 ALA A C 1
ATOM 769 O O . ALA A 1 96 ? 7.622 20.851 7.471 1.00 48.84 96 ALA A O 1
ATOM 770 N N . MET A 1 97 ? 6.781 18.895 8.175 1.00 47.72 97 MET A N 1
ATOM 771 C CA . MET A 1 97 ? 5.375 19.267 7.968 1.00 47.72 97 MET A CA 1
ATOM 772 C C . MET A 1 97 ? 4.767 19.693 9.306 1.00 47.72 97 MET A C 1
ATOM 774 O O . MET A 1 97 ? 4.365 18.882 10.134 1.00 47.72 97 MET A O 1
ATOM 778 N N . GLY A 1 98 ? 4.807 21.003 9.544 1.00 38.66 98 GLY A N 1
ATOM 779 C CA . GLY A 1 98 ? 4.475 21.631 10.815 1.00 38.66 98 GLY A CA 1
ATOM 780 C C . GLY A 1 98 ? 3.059 21.366 11.332 1.00 38.66 98 GLY A C 1
ATOM 781 O O . GLY A 1 98 ? 2.082 21.241 10.598 1.00 38.66 98 GLY A O 1
ATOM 782 N N . SER A 1 99 ? 2.978 21.375 12.659 1.00 45.25 99 SER A N 1
ATOM 783 C CA . SER A 1 99 ? 1.774 21.496 13.470 1.00 45.25 99 SER A CA 1
ATOM 784 C C . SER A 1 99 ? 0.874 22.661 13.040 1.00 45.25 99 SER A C 1
ATOM 786 O O . SER A 1 99 ? 1.341 23.797 12.961 1.00 45.25 99 SER A O 1
ATOM 788 N N . THR A 1 100 ? -0.439 22.443 12.938 1.00 40.06 100 THR A N 1
ATOM 789 C CA . THR A 1 100 ? -1.426 23.444 13.378 1.00 40.06 100 THR A CA 1
ATOM 790 C C . THR A 1 100 ? -2.642 22.753 14.000 1.00 40.06 100 THR A C 1
ATOM 792 O O . THR A 1 100 ? -3.393 22.021 13.368 1.00 40.06 100 THR A O 1
ATOM 795 N N . THR A 1 101 ? -2.758 23.008 15.296 1.00 43.69 101 THR A N 1
ATOM 796 C CA . THR A 1 101 ? -3.810 22.782 16.288 1.00 43.69 101 THR A CA 1
ATOM 797 C C . THR A 1 101 ? -5.257 22.673 15.783 1.00 43.69 101 THR A C 1
ATOM 799 O O . THR A 1 101 ? -5.748 23.561 15.092 1.00 43.69 101 THR A O 1
ATOM 802 N N . ARG A 1 102 ? -6.011 21.726 16.360 1.00 35.44 102 ARG A N 1
ATOM 803 C CA . ARG A 1 102 ? -7.298 22.024 17.017 1.00 35.44 102 ARG A CA 1
ATOM 804 C C . ARG A 1 102 ? -7.441 21.174 18.283 1.00 35.44 102 ARG A C 1
ATOM 806 O O . ARG A 1 102 ? -7.675 19.976 18.215 1.00 35.44 102 ARG A O 1
ATOM 813 N N . LYS A 1 103 ? -7.283 21.817 19.445 1.00 38.19 103 LYS A N 1
ATOM 814 C CA . LYS A 1 103 ? -7.864 21.341 20.704 1.00 38.19 103 LYS A CA 1
ATOM 815 C C . LYS A 1 103 ? -9.348 21.696 20.669 1.00 38.19 103 LYS A C 1
ATOM 817 O O . LYS A 1 103 ? -9.686 22.846 20.403 1.00 38.19 103 LYS A O 1
ATOM 822 N N . THR A 1 104 ? -10.204 20.720 20.921 1.00 47.31 104 THR A N 1
ATOM 823 C CA . THR A 1 104 ? -11.606 20.925 21.284 1.00 47.31 104 THR A CA 1
ATOM 824 C C . THR A 1 104 ? -11.701 21.213 22.781 1.00 47.31 104 THR A C 1
ATOM 826 O O . THR A 1 104 ? -11.246 20.389 23.576 1.00 47.31 104 THR A O 1
ATOM 829 N N . ALA A 1 105 ? -12.277 22.360 23.136 1.00 42.41 105 ALA A N 1
ATOM 830 C CA . ALA A 1 105 ? -13.223 22.580 24.235 1.00 42.41 105 ALA A CA 1
ATOM 831 C C . ALA A 1 105 ? -13.792 23.996 24.080 1.00 42.41 105 ALA A C 1
ATOM 833 O O . ALA A 1 105 ? -12.970 24.925 23.902 1.00 42.41 105 ALA A O 1
#

Organism: Chenopodium quinoa (NCBI:txid63459)

pLDDT: mean 80.31, std 16.84, range [35.44, 96.81]